Protein AF-A0A7C4R9H9-F1 (afdb_monomer_lite)

Sequence (46 aa):
MSFKYVGKPIPPQDGFLKVTGTATYTFDLELPGMLYAKLVTSTVPH

Radius of gyration: 21.08 Å; chains: 1; bounding box: 46×30×47 Å

Structure (mmCIF, N/CA/C/O backbone):
data_AF-A0A7C4R9H9-F1
#
_entry.id   AF-A0A7C4R9H9-F1
#
loop_
_atom_site.group_PDB
_atom_site.id
_atom_site.type_symbol
_atom_site.label_atom_id
_atom_site.label_alt_id
_atom_site.label_comp_id
_atom_site.label_asym_id
_atom_site.label_entity_id
_atom_site.label_seq_id
_atom_site.pdbx_PDB_ins_code
_atom_site.Cartn_x
_atom_site.Cartn_y
_atom_site.Cartn_z
_atom_site.occupancy
_atom_site.B_iso_or_equiv
_atom_site.auth_seq_id
_atom_site.auth_comp_id
_atom_site.auth_asym_id
_atom_site.auth_atom_id
_atom_site.pdbx_PDB_model_num
ATOM 1 N N . MET A 1 1 ? -19.937 23.143 29.825 1.00 64.94 1 MET A N 1
ATOM 2 C CA . MET A 1 1 ? -20.453 22.659 28.524 1.00 64.94 1 MET A CA 1
ATOM 3 C C . MET A 1 1 ? -20.020 21.212 28.353 1.00 64.94 1 MET A C 1
ATOM 5 O O . MET A 1 1 ? -18.850 20.935 28.571 1.00 64.94 1 MET A O 1
ATOM 9 N N . SER A 1 2 ? -20.940 20.298 28.039 1.00 83.75 2 SER A N 1
ATOM 10 C CA . SER A 1 2 ? -20.615 18.886 27.785 1.00 83.75 2 SER A CA 1
ATOM 11 C C . SER A 1 2 ? -20.552 18.655 26.278 1.00 83.75 2 SER A C 1
ATOM 13 O O . SER A 1 2 ? -21.526 18.922 25.574 1.00 83.75 2 SER A O 1
ATOM 15 N N . PHE A 1 3 ? -19.404 18.206 25.773 1.00 88.50 3 PHE A N 1
ATOM 16 C CA . PHE A 1 3 ? -19.212 17.941 24.350 1.00 88.50 3 PHE A CA 1
ATOM 17 C C . PHE A 1 3 ? -19.535 16.479 24.027 1.00 88.50 3 PHE A C 1
ATOM 19 O O . PHE A 1 3 ? -19.112 15.553 24.719 1.00 88.50 3 PHE A O 1
ATOM 26 N N . LYS A 1 4 ? -20.280 16.254 22.938 1.00 91.56 4 LYS A N 1
ATOM 27 C CA . LYS A 1 4 ? -20.741 14.911 22.552 1.00 91.56 4 LYS A CA 1
ATOM 28 C C . LYS A 1 4 ? -19.587 13.962 22.196 1.00 91.56 4 LYS A C 1
ATOM 30 O O . LYS A 1 4 ? -19.681 12.778 22.517 1.00 91.56 4 LYS A O 1
ATOM 35 N N . TYR A 1 5 ? -18.515 14.479 21.594 1.00 90.56 5 TYR A N 1
ATOM 36 C CA . TYR A 1 5 ? -17.420 13.673 21.030 1.00 90.56 5 TYR A CA 1
ATOM 37 C C . TYR A 1 5 ? -16.017 14.087 21.494 1.00 90.56 5 TYR A C 1
ATOM 39 O O . TYR A 1 5 ? -15.141 13.237 21.611 1.00 90.56 5 TYR A O 1
ATOM 47 N N . VAL A 1 6 ? -15.797 15.375 21.777 1.00 91.94 6 VAL A N 1
ATOM 48 C CA . VAL A 1 6 ? -14.478 15.898 22.164 1.00 91.94 6 VAL A CA 1
ATOM 49 C C . VAL A 1 6 ? -14.030 15.280 23.493 1.00 91.94 6 VAL A C 1
ATOM 51 O O . VAL A 1 6 ? -14.795 15.267 24.456 1.00 91.94 6 VAL A O 1
ATOM 54 N N . GLY A 1 7 ? -12.795 14.772 23.533 1.00 92.69 7 GLY A N 1
ATOM 55 C CA . GLY A 1 7 ? -12.180 14.176 24.726 1.00 92.69 7 GLY A CA 1
ATOM 56 C C . GLY A 1 7 ? -12.532 12.706 24.987 1.00 92.69 7 GLY A C 1
ATOM 57 O O . GLY A 1 7 ? -12.080 12.155 25.987 1.00 92.69 7 GLY A O 1
ATOM 58 N N . LYS A 1 8 ? -13.318 12.053 24.119 1.00 93.44 8 LYS A N 1
ATOM 59 C CA . LYS A 1 8 ? -13.670 10.630 24.260 1.00 93.44 8 LYS A CA 1
ATOM 60 C C . LYS A 1 8 ? -12.749 9.739 23.412 1.00 93.44 8 LYS A C 1
ATOM 62 O O . LYS A 1 8 ? -12.448 10.113 22.279 1.00 93.44 8 LYS A O 1
ATOM 67 N N . PRO A 1 9 ? -12.352 8.548 23.902 1.00 92.75 9 PRO A N 1
ATOM 68 C CA . PRO A 1 9 ? -11.550 7.589 23.141 1.00 92.75 9 PRO A CA 1
ATOM 69 C C . PRO A 1 9 ? -12.432 6.846 22.127 1.00 92.75 9 PRO A C 1
ATOM 71 O O . PRO A 1 9 ? -12.866 5.71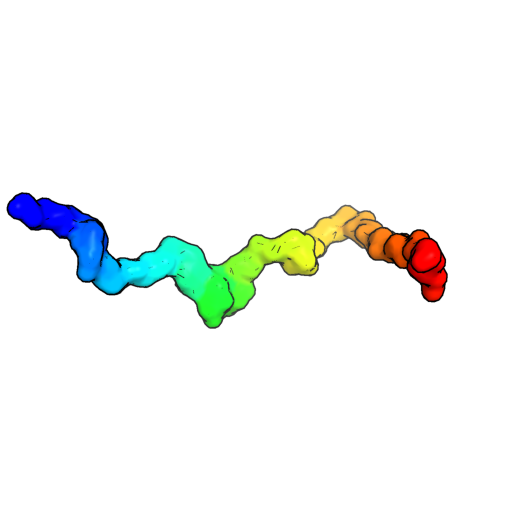9 22.353 1.00 92.75 9 PRO A O 1
ATOM 74 N N . ILE A 1 10 ? -12.764 7.515 21.026 1.00 93.25 10 ILE A N 1
ATOM 75 C CA . ILE A 1 10 ? -13.588 6.951 19.953 1.00 93.25 10 ILE A CA 1
ATOM 76 C C . ILE A 1 10 ? -12.657 6.237 18.963 1.00 93.25 10 ILE A C 1
ATOM 78 O O . ILE A 1 10 ? -11.688 6.856 18.514 1.00 93.25 10 ILE A O 1
ATOM 82 N N . PRO A 1 11 ? -12.922 4.967 18.602 1.00 92.44 11 PRO A N 1
ATOM 83 C CA . PRO A 1 11 ? -12.134 4.277 17.590 1.00 92.44 11 PRO A CA 1
ATOM 84 C C . PRO A 1 11 ? -12.141 5.029 16.247 1.00 92.44 11 PRO A C 1
ATOM 86 O O . PRO A 1 11 ? -13.169 5.604 15.872 1.00 92.44 11 PRO A O 1
ATOM 89 N N . PRO A 1 12 ? -11.026 5.019 15.498 1.00 93.56 12 PRO A N 1
ATOM 90 C CA . PRO A 1 12 ? -10.978 5.624 14.174 1.00 93.56 12 PRO A CA 1
ATOM 91 C C . PRO A 1 12 ? -11.933 4.901 13.218 1.00 93.56 12 PRO A C 1
ATOM 93 O O . PRO A 1 12 ? -12.060 3.677 13.263 1.00 93.56 12 PRO A O 1
ATOM 96 N N . GLN A 1 13 ? -12.583 5.658 12.330 1.00 95.12 13 GLN A N 1
ATOM 97 C CA . GLN A 1 13 ? -13.589 5.128 11.398 1.00 95.12 13 GLN A CA 1
ATOM 98 C C . GLN A 1 13 ? -13.035 4.020 10.493 1.00 95.12 13 GLN A C 1
ATOM 100 O O . GLN A 1 13 ? -13.720 3.042 10.214 1.00 95.12 13 GLN A O 1
ATOM 105 N N . ASP A 1 14 ? -11.780 4.152 10.072 1.00 96.44 14 ASP A N 1
ATOM 106 C CA . ASP A 1 14 ? -11.087 3.198 9.207 1.00 96.44 14 ASP A CA 1
ATOM 107 C C . ASP A 1 14 ? -10.279 2.144 9.986 1.00 96.44 14 ASP A C 1
ATOM 109 O O . ASP A 1 14 ? -9.603 1.308 9.384 1.00 96.44 14 ASP A O 1
ATOM 113 N N . GLY A 1 15 ? -10.359 2.154 11.323 1.00 97.12 15 GLY A N 1
ATOM 114 C CA . GLY A 1 15 ? -9.568 1.284 12.191 1.00 97.12 15 GLY A CA 1
ATOM 115 C C . GLY A 1 15 ? -9.781 -0.191 11.884 1.00 97.12 15 GLY A C 1
ATOM 116 O O . GLY A 1 15 ? -8.812 -0.919 11.698 1.00 97.12 15 GLY A O 1
ATOM 117 N N . PHE A 1 16 ? -11.041 -0.611 11.756 1.00 97.44 16 PHE A N 1
ATOM 118 C CA . PHE A 1 16 ? -11.388 -1.991 11.416 1.00 97.44 16 PHE A CA 1
ATOM 119 C C . PHE A 1 16 ? -10.781 -2.423 10.075 1.00 97.44 16 PHE A C 1
ATOM 121 O O . PHE A 1 16 ? -10.152 -3.476 10.003 1.00 97.44 16 PHE A O 1
ATOM 128 N N . LEU A 1 17 ? -10.912 -1.595 9.033 1.00 98.12 17 LEU A N 1
ATOM 129 C CA . LEU A 1 17 ? -10.403 -1.911 7.697 1.00 98.12 17 LEU A CA 1
ATOM 130 C C . LEU A 1 17 ? -8.882 -2.103 7.709 1.00 98.12 17 LEU A C 1
ATOM 132 O O . LEU A 1 17 ? -8.368 -3.070 7.148 1.00 98.12 17 LEU A O 1
ATOM 136 N N . LYS A 1 18 ? -8.165 -1.225 8.421 1.00 96.88 18 LYS A N 1
ATOM 137 C CA . LYS A 1 18 ? -6.705 -1.295 8.564 1.00 96.88 18 LYS A CA 1
ATOM 138 C C . LYS A 1 18 ? -6.248 -2.532 9.336 1.00 96.88 18 LYS A C 1
ATOM 140 O O . LYS A 1 18 ? -5.348 -3.224 8.877 1.00 96.88 18 LYS A O 1
ATOM 145 N N . VAL A 1 19 ? -6.850 -2.823 10.495 1.00 97.19 19 VAL A N 1
ATOM 146 C CA . VAL A 1 19 ? -6.385 -3.931 11.359 1.00 97.19 19 VAL A CA 1
ATOM 147 C C . VAL A 1 19 ? -6.786 -5.311 10.846 1.00 97.19 19 VAL A C 1
ATOM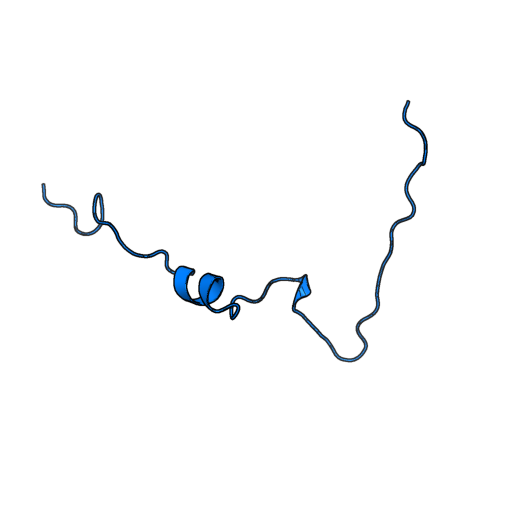 149 O O . VAL A 1 19 ? -6.176 -6.300 11.234 1.00 97.19 19 VAL A O 1
ATOM 152 N N . THR A 1 20 ? -7.798 -5.389 9.981 1.00 97.56 20 THR A N 1
ATOM 153 C CA . THR A 1 20 ? -8.223 -6.646 9.343 1.00 97.56 20 THR A CA 1
ATOM 154 C 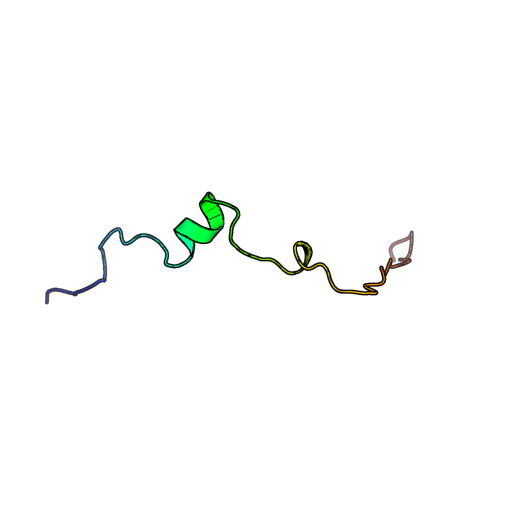C . THR A 1 20 ? -7.575 -6.885 7.982 1.00 97.56 20 THR A C 1
ATOM 156 O O . THR A 1 20 ? -7.781 -7.946 7.403 1.00 97.56 20 THR A O 1
ATOM 159 N N . GLY A 1 21 ? -6.816 -5.917 7.455 1.00 96.88 21 GLY A N 1
ATOM 160 C CA . GLY A 1 21 ? -6.257 -5.992 6.103 1.00 96.88 21 GLY A CA 1
ATOM 161 C C . GLY A 1 21 ? -7.311 -5.902 4.996 1.00 96.88 21 GLY A C 1
ATOM 162 O O . GLY A 1 21 ? -7.057 -6.329 3.878 1.00 96.88 21 GLY A O 1
ATOM 163 N N . THR A 1 22 ? -8.502 -5.377 5.298 1.00 97.44 22 THR A N 1
ATOM 164 C CA . THR A 1 22 ? -9.587 -5.198 4.316 1.00 97.44 22 THR A CA 1
ATOM 165 C C . THR A 1 22 ? -9.614 -3.796 3.706 1.00 97.44 22 THR A C 1
ATOM 167 O O . THR A 1 22 ? -10.382 -3.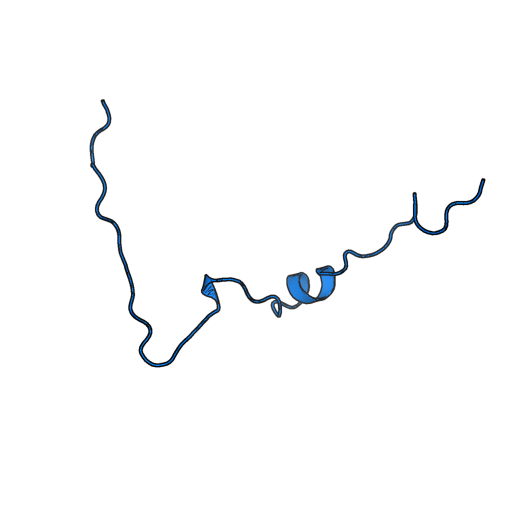537 2.783 1.00 97.44 22 THR A O 1
ATOM 170 N N . ALA A 1 23 ? -8.778 -2.879 4.201 1.00 97.81 23 ALA A N 1
ATOM 171 C CA . ALA A 1 23 ? -8.527 -1.603 3.544 1.00 97.81 23 ALA A CA 1
ATOM 172 C C . ALA A 1 23 ? -7.836 -1.839 2.194 1.00 97.81 23 ALA A C 1
ATOM 174 O O . ALA A 1 23 ? -6.786 -2.469 2.151 1.00 97.81 23 ALA A O 1
ATOM 175 N N . THR A 1 24 ? -8.408 -1.302 1.115 1.00 97.38 24 THR A N 1
ATOM 176 C CA . THR A 1 24 ? -7.827 -1.371 -0.232 1.00 97.38 24 THR A CA 1
ATOM 177 C C . THR A 1 24 ? -6.970 -0.138 -0.506 1.00 97.38 24 THR A C 1
ATOM 179 O O . THR A 1 24 ? -7.464 0.993 -0.491 1.00 97.38 24 THR A O 1
ATOM 182 N N . TYR A 1 25 ? -5.695 -0.355 -0.791 1.00 97.12 25 TYR A N 1
ATOM 183 C CA . TYR A 1 25 ? -4.741 0.639 -1.268 1.00 97.12 25 TYR A CA 1
ATOM 184 C C . TYR A 1 25 ? -4.522 0.489 -2.776 1.00 97.12 25 TYR A C 1
ATOM 186 O O . TYR A 1 25 ? -4.906 -0.502 -3.389 1.00 97.12 25 TYR A O 1
ATOM 194 N N . THR A 1 26 ? -3.877 1.474 -3.403 1.00 97.31 26 THR A N 1
ATOM 195 C CA . THR A 1 26 ? -3.605 1.461 -4.852 1.00 97.31 26 THR A CA 1
ATOM 196 C C . THR A 1 26 ? -2.823 0.237 -5.317 1.00 97.31 26 THR A C 1
ATOM 198 O O . THR A 1 26 ? -2.988 -0.179 -6.457 1.00 97.31 26 THR A O 1
ATOM 201 N N . PHE A 1 27 ? -1.985 -0.331 -4.450 1.00 95.50 27 PHE A N 1
ATOM 202 C CA . PHE A 1 27 ? -1.218 -1.536 -4.752 1.00 95.50 27 PHE A CA 1
ATOM 203 C C . PHE A 1 27 ? -2.060 -2.821 -4.712 1.00 95.50 27 PHE A C 1
ATOM 205 O O . PHE A 1 27 ? -1.709 -3.786 -5.378 1.00 95.50 27 PHE A O 1
ATOM 212 N N . ASP A 1 28 ? -3.178 -2.821 -3.985 1.00 97.62 28 ASP A N 1
ATOM 213 C CA . ASP A 1 28 ? -4.053 -3.993 -3.841 1.00 97.62 28 ASP A CA 1
ATOM 214 C C . ASP A 1 28 ? -4.996 -4.168 -5.047 1.00 97.62 28 ASP A C 1
ATOM 216 O O . ASP A 1 28 ? -5.775 -5.117 -5.108 1.00 97.62 28 ASP A O 1
ATOM 220 N N . LEU A 1 29 ? -4.977 -3.226 -5.996 1.00 97.12 29 LEU A N 1
ATOM 221 C CA . LEU A 1 29 ? -5.826 -3.254 -7.179 1.00 97.12 29 LEU A CA 1
ATOM 222 C C . LEU A 1 29 ? -5.259 -4.210 -8.233 1.00 97.12 29 LEU A C 1
ATOM 224 O O . LEU A 1 29 ? -4.130 -4.048 -8.689 1.00 97.12 29 LEU A O 1
ATOM 228 N N . GLU A 1 30 ? -6.097 -5.129 -8.706 1.00 97.19 30 GLU A N 1
ATOM 229 C CA . GLU A 1 30 ? -5.825 -5.978 -9.865 1.00 97.19 30 GLU A CA 1
ATOM 230 C C . GLU A 1 30 ? -6.929 -5.780 -10.907 1.00 97.19 30 GLU A C 1
ATOM 232 O O . GLU A 1 30 ? -8.116 -5.940 -10.620 1.00 97.19 30 GLU A O 1
ATOM 237 N N . LEU A 1 31 ? -6.546 -5.403 -12.129 1.00 97.38 31 LEU A N 1
ATOM 238 C CA . LEU A 1 31 ? -7.479 -5.124 -13.222 1.00 97.38 31 LEU A CA 1
ATOM 239 C C . LEU A 1 31 ? -7.208 -6.053 -14.416 1.00 97.38 31 LEU A C 1
ATOM 241 O O . LEU A 1 31 ? -6.044 -6.349 -14.705 1.00 97.38 31 LEU A O 1
ATOM 245 N N . PRO A 1 32 ? -8.242 -6.485 -15.164 1.00 98.44 32 PRO A N 1
ATOM 246 C CA . PRO A 1 32 ? -8.042 -7.239 -16.397 1.00 98.44 32 PRO A CA 1
ATOM 247 C C . PRO A 1 32 ? -7.151 -6.471 -17.382 1.00 98.44 32 PRO A C 1
ATOM 249 O O . PRO A 1 32 ? -7.475 -5.356 -17.785 1.00 98.44 32 PRO A O 1
ATOM 252 N N . GLY A 1 33 ? -6.019 -7.068 -17.764 1.00 97.88 33 GLY A N 1
ATOM 253 C CA . GLY A 1 33 ? -5.050 -6.448 -18.674 1.00 97.88 33 GLY A CA 1
ATOM 254 C C . GLY A 1 33 ? -4.134 -5.393 -18.039 1.00 97.88 33 GLY A C 1
ATOM 255 O O . GLY A 1 33 ? -3.517 -4.626 -18.777 1.00 97.88 33 GLY A O 1
ATOM 256 N N . MET A 1 34 ? -4.029 -5.330 -16.706 1.00 98.25 34 MET A N 1
ATOM 257 C CA . MET A 1 34 ? -3.140 -4.390 -16.016 1.00 98.25 34 MET A CA 1
ATOM 258 C C . MET A 1 34 ? -1.676 -4.549 -16.461 1.00 98.25 34 MET A C 1
ATOM 260 O O . MET A 1 34 ? -1.111 -5.641 -16.426 1.00 98.25 34 MET A O 1
ATOM 264 N N . LEU A 1 35 ? -1.062 -3.435 -16.870 1.00 98.00 35 LEU A N 1
ATOM 265 C CA . LEU A 1 35 ? 0.353 -3.352 -17.238 1.00 98.00 35 LEU A CA 1
ATOM 266 C C . LEU A 1 35 ? 1.185 -2.778 -16.083 1.00 98.00 35 LEU A C 1
ATOM 268 O O . LEU A 1 35 ? 0.662 -2.090 -15.209 1.00 9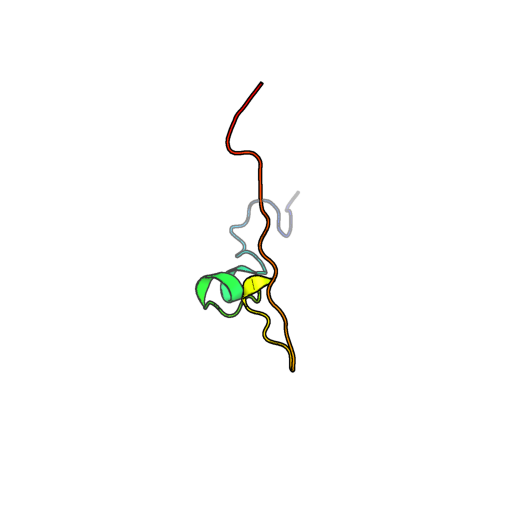8.00 35 LEU A O 1
ATOM 272 N N . TYR A 1 36 ? 2.500 -3.007 -16.124 1.00 96.75 36 TYR A N 1
ATOM 273 C CA . TYR A 1 36 ? 3.447 -2.547 -15.106 1.00 96.75 36 TYR A CA 1
ATOM 274 C C . TYR A 1 36 ? 4.419 -1.517 -15.677 1.00 96.75 36 TYR A C 1
ATOM 276 O O . TYR A 1 36 ? 4.954 -1.688 -16.773 1.00 96.75 36 TYR A O 1
ATOM 284 N N . ALA A 1 37 ? 4.684 -0.465 -14.904 1.00 96.62 37 ALA A N 1
ATOM 285 C CA . ALA A 1 37 ? 5.672 0.555 -15.230 1.00 96.62 37 ALA A CA 1
ATOM 286 C C . ALA A 1 37 ? 6.887 0.453 -14.298 1.00 96.62 37 ALA A C 1
ATOM 288 O O . ALA A 1 37 ? 6.760 0.138 -13.115 1.00 96.62 37 ALA A O 1
ATOM 289 N N . LYS A 1 38 ? 8.073 0.770 -14.826 1.00 97.19 38 LYS A N 1
ATOM 290 C CA . LYS A 1 38 ? 9.305 0.932 -14.050 1.00 97.19 38 LYS A CA 1
ATOM 291 C C . LYS A 1 38 ? 10.049 2.157 -14.552 1.00 97.19 38 LYS A C 1
ATOM 293 O O . LYS A 1 38 ? 10.200 2.344 -15.756 1.00 97.19 38 LYS A O 1
ATOM 298 N N . LEU A 1 39 ? 10.521 2.976 -13.623 1.00 97.38 39 LEU A N 1
ATOM 299 C CA . LEU A 1 39 ? 11.238 4.200 -13.944 1.00 97.38 39 LEU A CA 1
ATOM 300 C C . LEU A 1 39 ? 12.752 3.936 -14.017 1.00 97.38 39 LEU A C 1
ATOM 302 O O . LEU A 1 39 ? 13.295 3.194 -13.197 1.00 97.38 39 LEU A O 1
ATOM 306 N N . VAL A 1 40 ? 13.425 4.543 -14.997 1.00 97.12 40 VAL A N 1
ATOM 307 C CA . VAL A 1 40 ? 14.894 4.586 -15.096 1.00 97.12 40 VAL A CA 1
ATOM 308 C C . VAL A 1 40 ? 15.352 5.978 -14.662 1.00 97.12 40 VAL A C 1
ATOM 310 O O . VAL A 1 40 ? 15.042 6.965 -15.324 1.00 97.12 40 VAL A O 1
ATOM 313 N N . THR A 1 41 ? 16.040 6.062 -13.522 1.00 97.19 41 THR A N 1
ATOM 314 C CA . THR A 1 41 ? 16.549 7.314 -12.933 1.00 97.19 41 THR A CA 1
ATOM 315 C C . THR A 1 41 ? 18.046 7.495 -13.180 1.00 97.19 41 THR A C 1
ATOM 317 O O . THR A 1 41 ? 18.756 6.520 -13.421 1.00 97.19 41 THR A O 1
ATOM 320 N N . SER A 1 42 ? 18.547 8.731 -13.037 1.00 96.56 42 SER A N 1
ATOM 321 C CA . SER A 1 42 ? 19.993 9.006 -12.972 1.00 96.56 42 SER A CA 1
ATOM 322 C C . SER A 1 42 ? 20.671 8.176 -11.877 1.00 96.56 42 SER A C 1
ATOM 324 O O . SER A 1 42 ? 20.115 8.005 -10.791 1.00 96.56 42 SER A O 1
ATOM 326 N N . THR A 1 43 ? 21.888 7.702 -12.144 1.00 97.62 43 THR A N 1
ATOM 327 C CA . THR A 1 43 ? 22.739 7.022 -11.156 1.00 97.62 43 THR A CA 1
ATOM 328 C C . THR A 1 43 ? 23.678 7.977 -10.421 1.00 97.62 43 THR A C 1
ATOM 3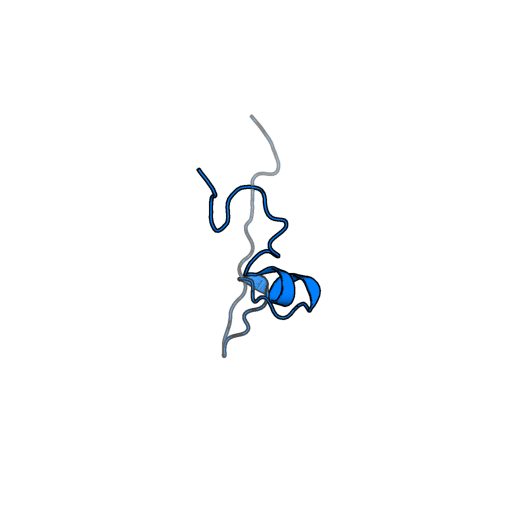30 O O . THR A 1 43 ? 24.417 7.534 -9.546 1.00 97.62 43 THR A O 1
ATOM 333 N N . VAL A 1 44 ? 23.690 9.265 -10.787 1.00 95.88 44 VAL A N 1
ATOM 334 C CA . VAL A 1 44 ? 24.604 10.272 -10.227 1.00 95.88 44 VAL A CA 1
ATOM 335 C C . VAL A 1 44 ? 23.864 11.537 -9.763 1.00 95.88 44 VAL A C 1
ATOM 337 O O . VAL A 1 44 ? 22.892 11.938 -10.417 1.00 95.88 44 VAL A O 1
ATOM 340 N N . PRO A 1 45 ? 24.302 12.157 -8.646 1.00 91.81 45 PRO A N 1
ATOM 341 C CA . PRO A 1 45 ? 23.861 13.485 -8.211 1.00 91.81 45 PRO A CA 1
ATOM 342 C C . PRO A 1 45 ? 24.592 14.610 -8.978 1.00 91.81 45 PRO A C 1
ATOM 344 O O . PRO A 1 45 ? 25.380 14.326 -9.880 1.00 91.81 45 PRO A O 1
ATOM 347 N N . HIS A 1 46 ? 24.310 15.871 -8.621 1.00 83.62 46 HIS A N 1
ATOM 348 C CA . HIS A 1 46 ? 25.018 17.063 -9.114 1.00 83.62 46 HIS A CA 1
ATOM 349 C C . HIS A 1 46 ? 26.303 17.324 -8.324 1.00 83.62 46 HIS A C 1
ATOM 351 O O . HIS A 1 46 ? 26.246 17.199 -7.078 1.00 83.62 46 HIS A O 1
#

Foldseek 3Di:
DDDPDPPDPDDDPCNVCVVVVVDDDPVNDDDVPDDDDDDDDDPDDD

Secondary structure (DSSP, 8-state):
---SSTTS-PPPTTHHHHHHT-PPPGGG---TT---------S---

pLDDT: mean 94.66, std 5.59, range [64.94, 98.44]